Protein AF-D2SYB1-F1 (afdb_monomer)

Foldseek 3Di:
DDDPVRCVVPPDDDDDDDDPPVVCVPPPDDDDDDPDDD

Structure (mmCIF, N/CA/C/O backbone):
data_AF-D2SYB1-F1
#
_entry.id   AF-D2SYB1-F1
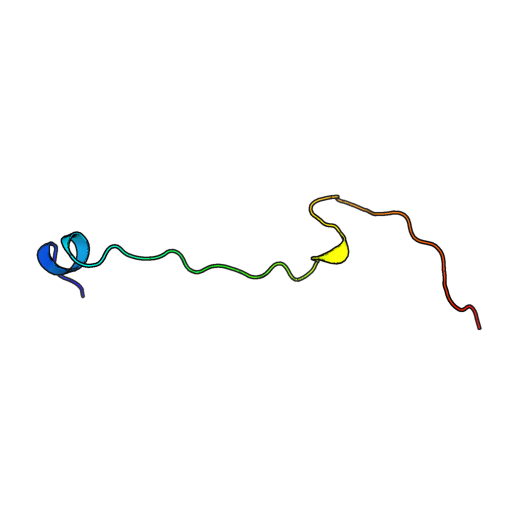#
loop_
_atom_site.group_PDB
_atom_site.id
_atom_site.type_symbol
_atom_site.label_atom_id
_atom_site.label_alt_id
_atom_site.label_comp_id
_atom_site.label_asym_id
_atom_site.label_entity_id
_atom_site.label_seq_id
_atom_site.pdbx_PDB_ins_code
_atom_site.Cartn_x
_atom_site.Cartn_y
_atom_site.Cartn_z
_atom_site.occupancy
_atom_site.B_iso_or_equiv
_atom_site.auth_seq_id
_atom_site.auth_comp_id
_atom_site.auth_asym_id
_atom_site.auth_atom_id
_atom_site.pdbx_PDB_model_num
ATOM 1 N N . MET A 1 1 ? -26.103 3.563 13.563 1.00 86.75 1 MET A N 1
ATOM 2 C CA . MET A 1 1 ? -25.114 4.243 14.430 1.00 86.75 1 MET A CA 1
ATOM 3 C C . MET A 1 1 ? -24.721 3.274 15.540 1.00 86.75 1 MET A C 1
ATOM 5 O O . MET A 1 1 ? -25.627 2.737 16.165 1.00 86.75 1 MET A O 1
ATOM 9 N N . PRO A 1 2 ? -23.433 2.947 15.726 1.00 90.12 2 PRO A N 1
ATOM 10 C CA . PRO A 1 2 ? -23.036 1.948 16.714 1.00 90.12 2 PRO A CA 1
ATOM 11 C C . PRO A 1 2 ? -23.088 2.508 18.143 1.00 90.12 2 PRO A C 1
ATOM 13 O O . PRO A 1 2 ? -22.720 3.658 18.374 1.00 90.12 2 PRO A O 1
ATOM 16 N N . THR A 1 3 ? -23.524 1.690 19.099 1.00 96.06 3 THR A N 1
ATOM 17 C CA . THR A 1 3 ? -23.556 2.021 20.532 1.00 96.06 3 THR A CA 1
ATOM 18 C C . THR A 1 3 ? -22.181 1.836 21.180 1.00 96.06 3 THR A C 1
ATOM 20 O O . THR A 1 3 ? -21.338 1.085 20.686 1.00 96.06 3 THR A O 1
ATOM 23 N N . VAL A 1 4 ? -21.947 2.465 22.336 1.00 94.81 4 VAL A N 1
ATOM 24 C CA . VAL A 1 4 ? -20.664 2.362 23.062 1.00 94.81 4 VAL A CA 1
ATOM 25 C C . VAL A 1 4 ? -20.315 0.903 23.391 1.00 94.81 4 VAL A C 1
ATOM 27 O O . VAL A 1 4 ? -19.192 0.466 23.159 1.00 94.81 4 VAL A O 1
ATOM 30 N N . LYS A 1 5 ? -21.299 0.094 23.812 1.00 96.81 5 LYS A N 1
ATOM 31 C CA . LYS A 1 5 ? -21.110 -1.348 24.069 1.00 96.81 5 LYS A CA 1
ATOM 32 C C . LYS A 1 5 ? -20.754 -2.155 22.811 1.00 96.81 5 LYS A C 1
ATOM 34 O O . LYS A 1 5 ? -20.191 -3.241 22.933 1.00 96.81 5 LYS A O 1
ATOM 39 N N . GLN A 1 6 ? -21.118 -1.685 21.615 1.00 95.31 6 GLN A N 1
ATOM 40 C CA . GLN A 1 6 ? -20.706 -2.309 20.352 1.00 95.31 6 GLN A CA 1
ATOM 41 C C . GLN A 1 6 ? -19.263 -1.942 20.003 1.00 95.31 6 GLN A C 1
ATOM 43 O O . GLN A 1 6 ? -18.530 -2.819 19.573 1.00 95.31 6 GLN A O 1
ATOM 48 N N . LEU A 1 7 ? -18.842 -0.698 20.250 1.00 95.38 7 LEU A N 1
ATOM 49 C CA . LEU A 1 7 ? -17.467 -0.246 20.000 1.00 95.38 7 LEU A CA 1
ATOM 50 C C . LEU A 1 7 ? -16.446 -0.848 20.977 1.00 95.38 7 LEU A C 1
ATOM 52 O O . LEU A 1 7 ? -15.321 -1.119 20.574 1.00 95.38 7 LEU A O 1
ATOM 56 N N . ILE A 1 8 ? -16.842 -1.094 22.232 1.00 94.12 8 ILE A N 1
ATOM 57 C CA . ILE A 1 8 ? -16.000 -1.786 23.227 1.00 94.12 8 ILE A CA 1
ATOM 58 C C . IL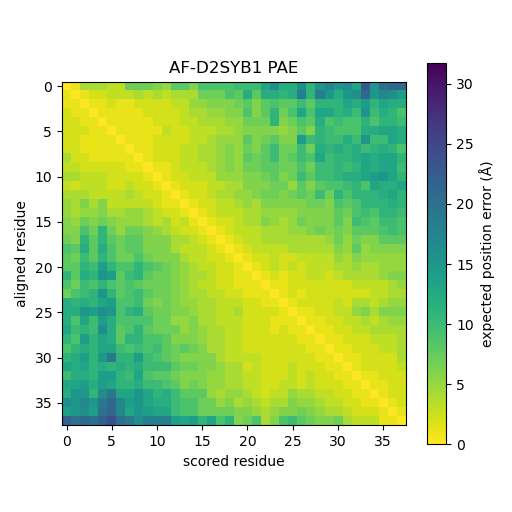E A 1 8 ? -15.755 -3.244 22.818 1.00 94.12 8 ILE A C 1
ATOM 60 O O . ILE A 1 8 ? -14.641 -3.739 22.940 1.00 94.12 8 ILE A O 1
ATOM 64 N N . ARG A 1 9 ? -16.793 -3.936 22.326 1.00 95.25 9 ARG A N 1
ATOM 65 C CA . ARG A 1 9 ? -16.680 -5.331 21.868 1.00 95.25 9 ARG A CA 1
ATOM 66 C C . ARG A 1 9 ? -15.995 -5.442 20.506 1.00 95.25 9 ARG A C 1
ATOM 68 O O . ARG A 1 9 ? -15.197 -6.344 20.303 1.00 95.25 9 ARG A O 1
ATOM 75 N N . ASN A 1 10 ? -16.300 -4.516 19.598 1.00 94.00 10 ASN A N 1
ATOM 76 C CA . ASN A 1 10 ? -15.791 -4.463 18.233 1.00 94.00 10 ASN A CA 1
ATOM 77 C C . ASN A 1 10 ? -15.260 -3.056 17.940 1.00 94.00 10 ASN A C 1
ATOM 79 O O . ASN A 1 10 ? -16.008 -2.158 17.537 1.00 94.00 10 ASN A O 1
AT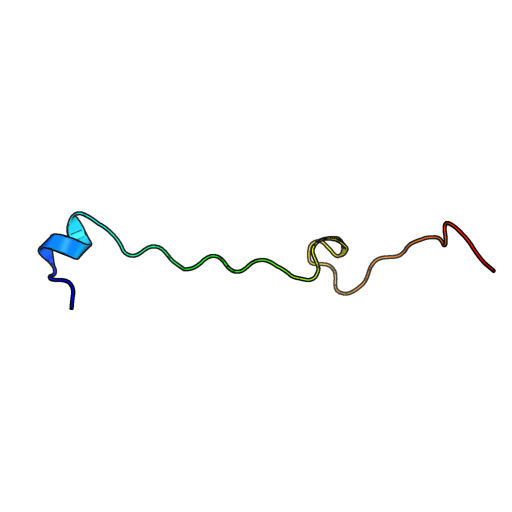OM 83 N N . ALA A 1 11 ? -13.954 -2.870 18.125 1.00 93.00 11 ALA A N 1
ATOM 84 C CA . ALA A 1 11 ? -13.299 -1.613 17.792 1.00 93.00 11 ALA A CA 1
ATOM 85 C C . ALA A 1 11 ? -13.374 -1.337 16.281 1.00 93.00 11 ALA A C 1
ATOM 87 O O . ALA A 1 11 ? -13.305 -2.250 15.453 1.00 93.00 11 ALA A O 1
ATOM 88 N N . ARG A 1 12 ? -13.487 -0.056 15.908 1.00 93.31 12 ARG A N 1
ATOM 89 C CA . ARG A 1 12 ? -13.448 0.344 14.496 1.00 93.31 12 ARG A CA 1
ATOM 90 C C . ARG A 1 12 ? -12.069 0.046 13.925 1.00 93.31 12 ARG A C 1
ATOM 92 O O . ARG A 1 12 ? -11.063 0.458 14.493 1.00 93.31 12 ARG A O 1
ATOM 99 N N . GLN A 1 13 ? -12.045 -0.619 12.778 1.00 92.75 13 GLN A N 1
ATOM 100 C CA . GLN A 1 13 ? -10.814 -0.860 12.042 1.00 92.75 13 GLN A CA 1
ATOM 101 C C . GLN A 1 13 ? -10.596 0.265 11.027 1.00 92.75 13 GLN A C 1
ATOM 103 O O . GLN A 1 13 ? -11.541 0.638 10.325 1.00 92.75 13 GLN A O 1
ATOM 108 N N . PRO A 1 14 ? -9.380 0.827 10.934 1.00 92.31 14 PRO A N 1
ATOM 109 C CA . PRO A 1 14 ? -9.066 1.792 9.895 1.00 92.31 14 PRO A CA 1
ATOM 110 C C . PRO A 1 14 ? -9.088 1.108 8.525 1.00 92.31 14 PRO A C 1
ATOM 112 O O . PRO A 1 14 ? -8.639 -0.030 8.366 1.00 92.31 14 PRO A O 1
ATOM 115 N N . ILE A 1 15 ? -9.579 1.822 7.515 1.00 92.31 15 ILE A N 1
ATOM 116 C CA . ILE A 1 15 ? -9.549 1.346 6.132 1.00 92.31 15 ILE A CA 1
ATOM 117 C C . ILE A 1 15 ? -8.095 1.390 5.653 1.00 92.31 15 ILE A C 1
ATOM 119 O O . ILE A 1 15 ? -7.451 2.440 5.674 1.00 92.31 15 ILE A O 1
ATOM 123 N N . ARG A 1 16 ? -7.558 0.241 5.232 1.00 91.31 16 ARG A N 1
ATOM 124 C CA . ARG A 1 16 ? -6.203 0.159 4.678 1.00 91.31 16 ARG A CA 1
ATOM 125 C C . ARG A 1 16 ? -6.225 0.554 3.206 1.00 91.31 16 ARG A C 1
ATOM 127 O O . ARG A 1 16 ? -6.863 -0.109 2.396 1.00 91.31 16 ARG A O 1
ATOM 134 N N . ASN A 1 17 ? -5.477 1.597 2.864 1.00 88.81 17 ASN A N 1
ATOM 135 C CA . ASN A 1 17 ? -5.311 2.034 1.482 1.00 88.81 17 ASN A CA 1
ATOM 136 C C . ASN A 1 17 ? -4.102 1.342 0.842 1.00 88.81 17 ASN A C 1
ATOM 138 O O . ASN A 1 17 ? -3.007 1.336 1.408 1.00 88.81 17 ASN A O 1
ATOM 142 N N . ALA A 1 18 ? -4.284 0.788 -0.357 1.00 88.56 18 ALA A N 1
ATOM 143 C CA . ALA A 1 18 ? -3.186 0.229 -1.136 1.00 88.56 18 ALA A CA 1
ATOM 144 C C . ALA A 1 18 ? -2.376 1.343 -1.814 1.00 88.56 18 ALA A C 1
ATOM 146 O O . ALA A 1 18 ? -2.926 2.296 -2.373 1.00 88.56 18 ALA A O 1
ATOM 147 N N . ARG A 1 19 ? -1.046 1.213 -1.806 1.00 90.19 19 ARG A N 1
ATOM 148 C CA . ARG A 1 19 ? -0.169 2.159 -2.499 1.00 90.19 19 ARG A CA 1
ATOM 149 C C . ARG A 1 19 ? -0.084 1.793 -3.979 1.00 90.19 19 ARG A C 1
ATOM 151 O O . ARG A 1 19 ? 0.458 0.749 -4.323 1.00 90.19 19 ARG A O 1
ATOM 158 N N . LYS A 1 20 ? -0.531 2.698 -4.855 1.00 91.94 20 LYS A N 1
ATOM 159 C CA . LYS A 1 20 ? -0.446 2.531 -6.321 1.00 91.94 20 LYS A CA 1
ATOM 160 C C . LYS A 1 20 ? 0.999 2.411 -6.838 1.00 91.94 20 LYS A C 1
ATOM 162 O O . LYS A 1 20 ? 1.231 1.863 -7.904 1.00 91.94 20 LYS A O 1
ATOM 167 N N . THR A 1 21 ? 1.977 2.903 -6.075 1.00 92.12 21 THR A N 1
ATOM 168 C CA . THR A 1 21 ? 3.403 2.966 -6.437 1.00 92.12 21 THR A CA 1
ATOM 169 C C . THR A 1 21 ? 4.281 2.041 -5.581 1.00 92.12 21 THR A C 1
ATOM 171 O O . THR A 1 21 ? 5.248 2.477 -4.955 1.00 92.12 21 THR A O 1
ATOM 174 N N . ALA A 1 22 ? 3.961 0.743 -5.536 1.00 92.50 22 ALA A N 1
ATOM 175 C CA . ALA A 1 22 ? 4.697 -0.236 -4.723 1.00 92.50 22 ALA A CA 1
ATOM 176 C C . ALA A 1 22 ? 6.186 -0.371 -5.112 1.00 92.50 22 ALA A C 1
ATOM 178 O O . ALA A 1 22 ? 7.044 -0.495 -4.236 1.00 92.50 22 ALA A O 1
ATOM 179 N N . ALA A 1 23 ? 6.512 -0.267 -6.406 1.00 93.50 23 ALA A N 1
ATOM 180 C CA . ALA A 1 23 ? 7.883 -0.396 -6.913 1.00 93.50 23 ALA A CA 1
ATOM 181 C C . ALA A 1 23 ? 8.861 0.635 -6.310 1.00 93.50 23 ALA A C 1
ATOM 183 O O . ALA A 1 23 ? 10.040 0.332 -6.102 1.00 93.50 23 ALA A O 1
ATOM 184 N N . LEU A 1 24 ? 8.361 1.830 -5.966 1.00 95.12 24 LEU A N 1
ATOM 185 C CA . LEU A 1 24 ? 9.156 2.909 -5.376 1.00 95.12 24 LEU A CA 1
ATOM 186 C C . LEU A 1 24 ? 9.518 2.665 -3.902 1.00 95.12 24 LEU A C 1
ATOM 188 O O . LEU A 1 24 ? 10.431 3.312 -3.398 1.00 95.12 24 LEU A O 1
ATOM 192 N N . LYS A 1 25 ? 8.831 1.747 -3.201 1.00 92.50 25 LYS A N 1
ATOM 193 C CA . LYS A 1 25 ? 9.014 1.428 -1.765 1.00 92.50 25 LYS A CA 1
ATOM 194 C C . LYS A 1 25 ? 9.201 2.655 -0.849 1.00 92.50 25 LYS A C 1
ATOM 196 O O . LYS A 1 25 ? 9.980 2.609 0.094 1.00 92.50 25 LYS A O 1
ATOM 201 N N . GLY A 1 26 ? 8.514 3.763 -1.122 1.00 91.38 26 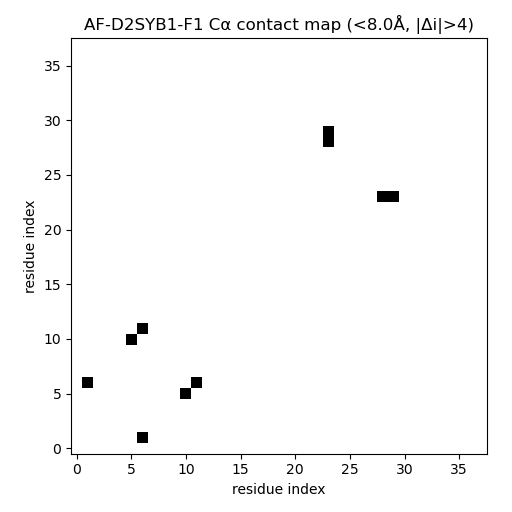GLY A N 1
ATOM 202 C CA . GLY A 1 26 ? 8.643 4.981 -0.310 1.00 91.38 26 GLY A CA 1
ATOM 203 C C . GLY A 1 26 ? 9.671 5.999 -0.782 1.00 91.38 26 GLY A C 1
ATOM 204 O O . GLY A 1 26 ? 9.600 7.133 -0.328 1.00 91.38 26 GLY A O 1
ATOM 205 N N . CYS A 1 27 ? 10.548 5.655 -1.723 1.00 94.81 27 CYS A N 1
ATOM 206 C CA . CYS A 1 27 ? 11.490 6.605 -2.305 1.00 94.81 27 CYS A CA 1
ATOM 207 C C . CYS A 1 27 ? 10.773 7.570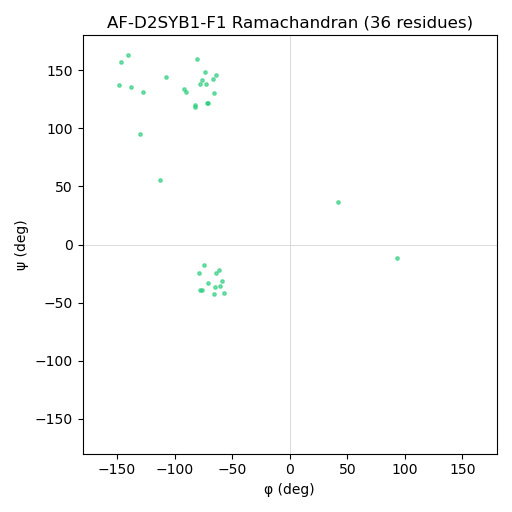 -3.273 1.00 94.81 27 CYS A C 1
ATOM 209 O O . CYS A 1 27 ? 9.825 7.151 -3.944 1.00 94.81 27 CY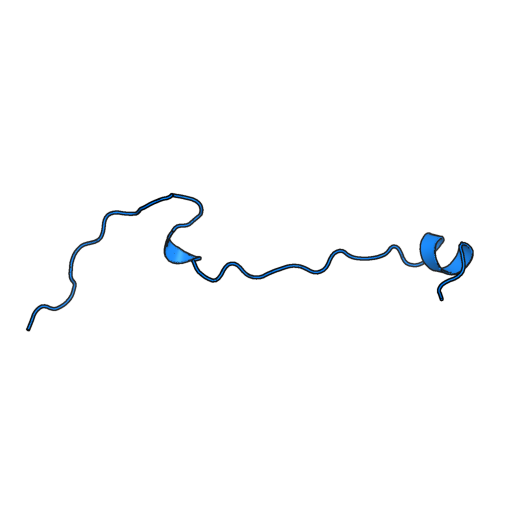S A O 1
ATOM 211 N N . PRO A 1 28 ? 11.232 8.829 -3.405 1.00 94.88 28 PRO A N 1
ATOM 212 C CA . PRO A 1 28 ? 10.694 9.759 -4.400 1.00 94.88 28 PRO A CA 1
ATOM 213 C C . PRO A 1 28 ? 10.968 9.283 -5.834 1.00 94.88 28 PRO A C 1
ATOM 215 O O . PRO A 1 28 ? 10.118 9.428 -6.706 1.00 94.88 28 PRO A O 1
ATOM 218 N N . GLN A 1 29 ? 12.131 8.671 -6.072 1.00 95.00 29 GLN A N 1
ATOM 219 C CA . GLN A 1 29 ? 12.543 8.120 -7.362 1.00 95.00 29 GLN A CA 1
ATOM 220 C C . GLN A 1 29 ? 13.404 6.870 -7.143 1.00 95.00 29 GLN A C 1
ATOM 222 O O . GLN A 1 29 ? 13.999 6.693 -6.076 1.00 95.00 29 GLN A O 1
ATOM 227 N N . ARG A 1 30 ? 13.471 5.993 -8.149 1.00 95.06 30 ARG A N 1
ATOM 228 C CA . ARG A 1 30 ? 14.360 4.824 -8.160 1.00 95.06 30 ARG A CA 1
ATOM 229 C C . ARG A 1 30 ? 15.006 4.655 -9.524 1.00 95.06 30 ARG A C 1
ATOM 231 O O . ARG A 1 30 ? 14.323 4.737 -10.539 1.00 95.06 30 ARG A O 1
ATOM 238 N N . ARG A 1 31 ? 16.311 4.381 -9.529 1.00 94.88 31 AR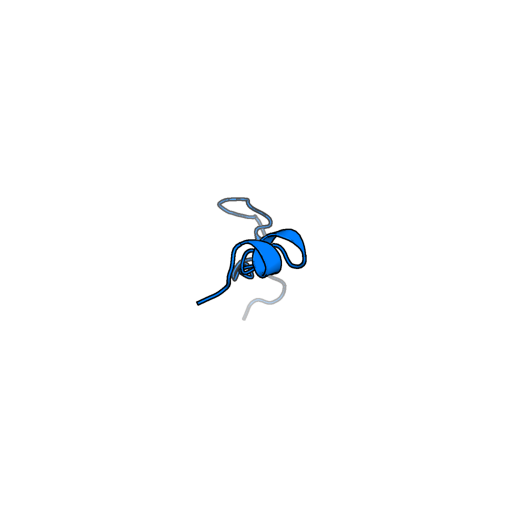G A N 1
ATOM 239 C CA . ARG A 1 31 ? 17.062 4.059 -10.745 1.00 94.88 31 ARG A CA 1
ATOM 240 C C . ARG A 1 31 ? 16.684 2.656 -11.231 1.00 94.88 31 ARG A C 1
ATOM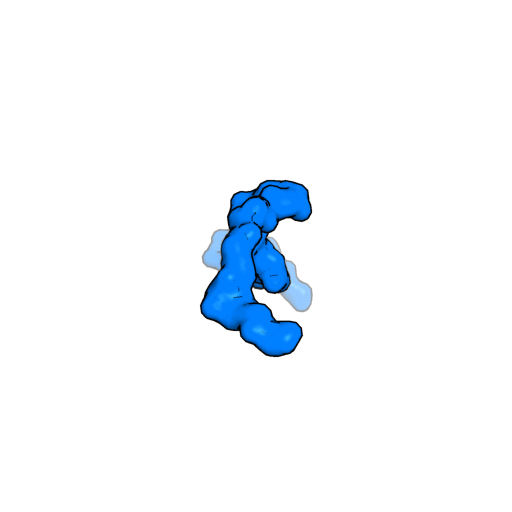 242 O O . ARG A 1 31 ? 16.584 1.735 -10.423 1.00 94.88 31 ARG A O 1
ATOM 249 N N . GLY A 1 32 ? 16.513 2.503 -12.539 1.00 94.31 32 GLY A N 1
ATOM 250 C CA . GLY A 1 32 ? 16.317 1.220 -13.214 1.00 94.31 32 GLY A CA 1
ATOM 251 C C . GLY A 1 32 ? 17.067 1.191 -14.544 1.00 94.31 32 GLY A C 1
ATOM 252 O O . GLY A 1 32 ? 17.476 2.238 -15.045 1.00 94.31 32 GLY A O 1
ATOM 253 N N . THR A 1 33 ? 17.274 -0.003 -15.095 1.00 96.69 33 THR A N 1
ATOM 254 C CA . THR A 1 33 ? 17.837 -0.217 -16.435 1.00 96.69 33 THR A CA 1
ATOM 255 C C . THR A 1 33 ? 16.739 -0.690 -17.387 1.00 96.69 33 THR A C 1
ATOM 257 O O . THR A 1 33 ? 15.829 -1.418 -16.986 1.00 96.69 33 THR A O 1
ATOM 260 N N . CYS A 1 34 ? 16.792 -0.261 -18.650 1.00 96.12 34 CYS A N 1
ATOM 261 C CA . CYS A 1 34 ? 15.836 -0.694 -19.667 1.00 96.12 34 CYS A CA 1
ATOM 262 C C . CYS A 1 34 ? 16.112 -2.155 -20.043 1.00 96.12 34 CYS A C 1
ATOM 264 O O . CYS A 1 34 ? 17.209 -2.481 -20.484 1.00 96.12 34 CYS A O 1
ATOM 266 N N . ALA A 1 35 ? 15.116 -3.029 -19.882 1.00 94.31 35 ALA A N 1
ATOM 267 C CA . ALA A 1 35 ? 15.244 -4.446 -20.233 1.00 94.31 35 ALA A CA 1
ATOM 268 C C . ALA A 1 35 ? 15.099 -4.712 -21.744 1.00 94.31 35 ALA A C 1
ATOM 270 O O . ALA A 1 35 ? 15.592 -5.716 -22.247 1.00 94.31 35 ALA A O 1
ATOM 271 N N . ARG A 1 36 ? 14.410 -3.826 -22.472 1.00 94.81 36 ARG A N 1
ATOM 272 C CA . ARG A 1 36 ? 14.234 -3.885 -23.926 1.00 94.81 36 ARG A CA 1
ATOM 273 C C . ARG A 1 36 ? 14.145 -2.466 -24.468 1.00 94.81 36 ARG A C 1
ATOM 275 O O . ARG A 1 36 ? 13.467 -1.631 -23.871 1.00 94.81 36 ARG A O 1
ATOM 2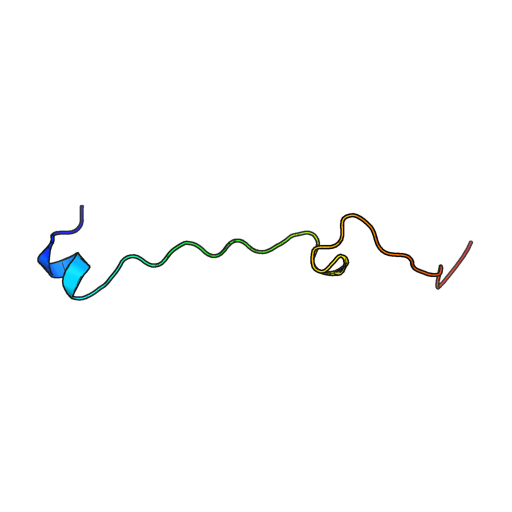82 N N . VAL A 1 37 ? 14.825 -2.230 -25.581 1.00 86.81 37 VAL A N 1
ATOM 283 C CA . VAL A 1 37 ? 14.830 -0.964 -26.317 1.00 86.81 37 VAL A CA 1
ATOM 284 C C . VAL A 1 37 ? 14.484 -1.303 -27.766 1.00 86.81 37 VAL A C 1
ATOM 286 O O . VAL A 1 37 ? 15.022 -2.278 -28.293 1.00 86.81 37 VAL A O 1
ATOM 289 N N . TYR A 1 38 ? 13.543 -0.570 -28.351 1.00 92.69 38 TYR A N 1
ATOM 290 C CA . TYR A 1 38 ? 13.134 -0.655 -29.754 1.00 92.69 38 TYR A CA 1
ATOM 291 C C . TYR A 1 38 ? 13.321 0.707 -30.415 1.00 92.69 38 TYR A C 1
ATOM 293 O O . TYR A 1 38 ? 13.264 1.717 -29.674 1.00 92.69 38 TYR A O 1
#

Secondary structure (DSSP, 8-state):
---HHHHHHSPPPPPPPPPTTGGGTT-S------S---

InterPro domains:
  IPR012340 Nucleic acid-binding, OB-fold [G3DSA:2.40.50.140] (1-38)

pLDDT: mean 93.17, std 2.5, range [86.75, 96.81]

Organism: NCBI:txid196903

Mean predicted aligned error: 6.01 Å

Radius of gyration: 21.05 Å; Cα contacts (8 Å, |Δi|>4): 5; chains: 1; bounding box: 43×15×54 Å

Sequence (38 aa):
MPTVKQLIRNARQPIRNARKTAALKGCPQRRGTCARVY

Solvent-accessible surface area (backbone atoms only — not comparable to full-atom values): 2939 Å² total; per-residue (Å²): 133,86,50,70,76,49,43,73,76,49,66,88,76,80,85,83,79,83,70,93,62,61,91,43,73,84,47,97,72,76,92,82,79,84,92,75,87,133